Protein AF-A0A4P6F2K2-F1 (afdb_monomer)

Solvent-accessible surface area (backbone atoms only — not comparable to full-atom values): 8856 Å² total; per-residue (Å²): 136,84,87,86,77,82,82,77,80,77,77,65,71,68,62,61,58,57,57,59,62,66,66,63,71,79,76,56,101,73,42,71,86,70,53,73,67,53,51,50,55,50,10,24,51,23,28,57,75,27,66,92,45,52,69,69,34,23,16,30,52,34,26,25,55,54,39,32,34,72,37,87,97,46,41,79,38,69,66,54,48,62,69,38,85,89,66,45,70,30,70,81,70,61,47,56,76,50,82,54,54,73,65,23,46,50,18,37,53,45,21,39,67,62,46,53,83,37,78,74,19,66,45,70,44,40,80,92,77,65,80,58,69,70,68,74,70,36,53,71,63,44,74,44,79,72,33,38,26,18,81

Nearest PDB structures (foldseek):
  4f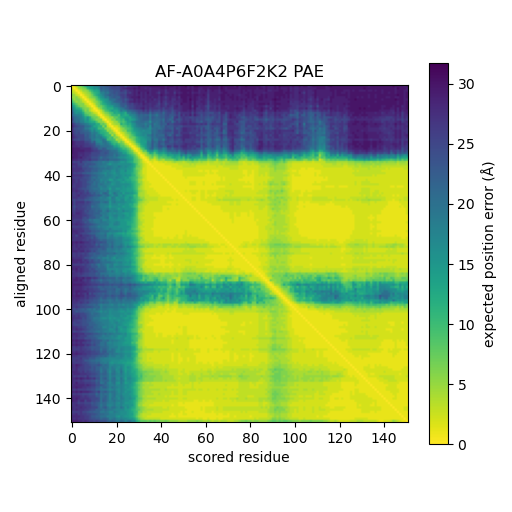55-assembly1_A  TM=9.245E-01  e=9.256E-16  Bacillus cereus ATCC 14579
  4fet-assembly2_A  TM=9.429E-01  e=9.681E-15  Bacillus anthracis

Mean predicted aligned error: 10.4 Å

Structure (mmCIF, N/CA/C/O backbone):
data_AF-A0A4P6F2K2-F1
#
_entry.id   AF-A0A4P6F2K2-F1
#
loop_
_atom_site.group_PDB
_atom_site.id
_atom_site.type_symbol
_atom_site.label_atom_id
_atom_site.label_alt_id
_atom_site.label_comp_id
_atom_site.label_asym_id
_atom_site.label_entity_id
_atom_site.label_seq_id
_atom_site.pdbx_PDB_ins_code
_atom_site.Cartn_x
_atom_site.Cartn_y
_atom_site.Cartn_z
_atom_site.occupancy
_atom_site.B_iso_or_equiv
_atom_site.auth_seq_id
_atom_site.auth_comp_id
_atom_site.auth_asym_id
_atom_site.auth_atom_id
_atom_site.pdbx_PDB_model_num
ATOM 1 N N . MET A 1 1 ? 33.755 22.872 50.084 1.00 41.62 1 MET A N 1
ATOM 2 C CA . MET A 1 1 ? 33.991 23.124 48.651 1.00 41.62 1 MET A CA 1
ATOM 3 C C . MET A 1 1 ? 33.205 22.103 47.844 1.00 41.62 1 MET A C 1
ATOM 5 O O . MET A 1 1 ? 33.414 20.913 48.010 1.00 41.62 1 MET A O 1
ATOM 9 N N . GLU A 1 2 ? 32.211 22.640 47.140 1.00 38.53 2 GLU A N 1
ATOM 10 C CA . GLU A 1 2 ? 31.449 22.196 45.962 1.00 38.53 2 GLU A CA 1
ATOM 11 C C . GLU A 1 2 ? 31.094 20.721 45.680 1.00 38.53 2 GLU A C 1
ATOM 13 O O . GLU A 1 2 ? 31.912 19.814 45.581 1.00 38.53 2 GLU A O 1
ATOM 18 N N . ARG A 1 3 ? 29.783 20.551 45.451 1.00 44.94 3 ARG A N 1
ATOM 19 C CA . ARG A 1 3 ? 29.069 19.371 44.953 1.00 44.94 3 ARG A CA 1
ATOM 20 C C . ARG A 1 3 ? 29.359 19.167 43.461 1.00 44.94 3 ARG A C 1
ATOM 22 O O . ARG A 1 3 ? 29.057 20.058 42.673 1.00 44.94 3 ARG A O 1
ATOM 29 N N . ILE A 1 4 ? 29.800 17.973 43.058 1.00 55.00 4 ILE A N 1
ATOM 30 C CA . ILE A 1 4 ? 29.977 17.616 41.640 1.00 55.00 4 ILE A CA 1
ATOM 31 C C . ILE A 1 4 ? 28.817 16.716 41.168 1.00 55.00 4 ILE A C 1
ATOM 33 O O . ILE A 1 4 ? 28.750 15.518 41.422 1.00 55.00 4 ILE A O 1
ATOM 37 N N . THR A 1 5 ? 27.845 17.399 40.566 1.00 44.78 5 THR A N 1
ATOM 38 C CA . THR A 1 5 ? 26.997 17.092 39.398 1.00 44.78 5 THR A CA 1
ATOM 39 C C . THR A 1 5 ? 26.625 15.633 39.065 1.00 44.78 5 THR A C 1
ATOM 41 O O . THR A 1 5 ? 27.376 14.890 38.441 1.00 44.78 5 THR A O 1
ATOM 44 N N . LYS A 1 6 ? 25.356 15.275 39.325 1.00 43.03 6 LYS A N 1
ATOM 45 C CA . LYS A 1 6 ? 24.657 14.147 38.680 1.00 43.03 6 LYS A CA 1
ATOM 46 C C . LYS A 1 6 ? 24.394 14.473 37.202 1.00 43.03 6 LYS A C 1
ATOM 48 O O . LYS A 1 6 ? 23.658 15.415 36.906 1.00 43.03 6 LYS A O 1
ATOM 53 N N . LEU A 1 7 ? 24.933 13.667 36.286 1.00 41.97 7 LEU A N 1
ATOM 54 C CA . LEU A 1 7 ? 24.569 13.679 34.866 1.00 41.97 7 LEU A CA 1
ATOM 55 C C . LEU A 1 7 ? 23.064 13.381 34.718 1.00 41.97 7 LEU A C 1
ATOM 57 O O . LEU A 1 7 ? 22.599 12.280 35.022 1.00 41.97 7 LEU A O 1
ATOM 61 N N . LYS A 1 8 ? 22.288 14.361 34.247 1.00 44.97 8 LYS A N 1
ATOM 62 C CA . LYS A 1 8 ? 20.909 14.148 33.793 1.00 44.97 8 LYS A CA 1
ATOM 63 C C . LYS A 1 8 ? 20.967 13.328 32.502 1.00 44.97 8 LYS A C 1
ATOM 65 O O . LYS A 1 8 ? 21.366 13.852 31.469 1.00 44.97 8 LYS A O 1
ATOM 70 N N . LYS A 1 9 ? 20.562 12.055 32.548 1.00 44.19 9 LYS A N 1
ATOM 71 C CA . LYS A 1 9 ? 20.256 11.284 31.333 1.00 44.19 9 LYS A CA 1
ATOM 72 C C . LYS A 1 9 ? 19.131 12.014 30.592 1.00 44.19 9 LYS A C 1
ATOM 74 O O . LYS A 1 9 ? 18.016 12.110 31.107 1.00 44.19 9 LYS A O 1
ATOM 79 N N . SER A 1 10 ? 19.432 12.580 29.429 1.00 44.69 10 SER A N 1
ATOM 80 C CA . SER A 1 10 ? 18.434 13.165 28.540 1.00 44.69 10 SER A CA 1
ATOM 81 C C . SER A 1 10 ? 17.530 12.051 28.007 1.00 44.69 10 SER A C 1
ATOM 83 O O . SER A 1 10 ? 17.993 10.996 27.577 1.00 44.69 10 SER A O 1
ATOM 85 N N . LYS A 1 11 ? 16.213 12.264 28.094 1.00 42.12 11 LYS A N 1
ATOM 86 C CA . LYS A 1 11 ? 15.211 11.359 27.519 1.00 42.12 11 LYS A CA 1
ATOM 87 C C . LYS A 1 11 ? 15.412 11.290 25.996 1.00 42.12 11 LYS A C 1
ATOM 89 O O . LYS A 1 11 ? 15.666 12.336 25.395 1.00 42.12 11 LYS A O 1
ATOM 94 N N . PRO A 1 12 ? 15.281 10.112 25.359 1.00 40.91 12 PRO A N 1
ATOM 95 C CA . PRO A 1 12 ? 15.419 10.003 23.915 1.00 40.91 12 PRO A CA 1
ATOM 96 C C . PRO A 1 12 ? 14.311 10.821 23.247 1.00 40.91 12 PRO A C 1
ATOM 98 O O . PRO A 1 12 ? 13.126 10.629 23.523 1.00 40.91 12 PRO A O 1
ATOM 101 N N . VAL A 1 13 ? 14.703 11.729 22.355 1.00 48.44 13 VAL A N 1
ATOM 102 C CA . VAL A 1 13 ? 13.815 12.606 21.567 1.00 48.44 13 VAL A CA 1
ATOM 103 C C . VAL A 1 13 ? 12.721 11.838 20.806 1.00 48.44 13 VAL A C 1
ATOM 105 O O . VAL A 1 13 ? 11.667 12.397 20.524 1.00 48.44 13 VAL A O 1
ATOM 108 N N . HIS A 1 14 ? 12.910 10.537 20.560 1.00 41.06 14 HIS A N 1
ATOM 109 C CA . HIS A 1 14 ? 11.923 9.656 19.925 1.00 41.06 14 HIS A CA 1
ATOM 110 C C . HIS A 1 14 ? 10.672 9.409 20.790 1.00 41.06 14 HIS A C 1
ATOM 112 O O . HIS A 1 14 ? 9.569 9.340 20.256 1.00 41.06 14 HIS A O 1
ATOM 118 N N . ALA A 1 15 ? 10.803 9.370 22.121 1.00 39.22 15 ALA A N 1
ATOM 119 C CA . ALA A 1 15 ? 9.672 9.133 23.027 1.00 39.22 15 ALA A CA 1
ATOM 120 C C . ALA A 1 15 ? 8.734 10.352 23.151 1.00 39.22 15 ALA A C 1
ATOM 122 O O . ALA A 1 15 ? 7.535 10.218 23.402 1.00 39.22 15 ALA A O 1
ATOM 123 N N . ALA A 1 16 ? 9.266 11.562 22.955 1.00 40.47 16 ALA A N 1
ATOM 124 C CA . ALA A 1 16 ? 8.484 12.796 23.034 1.00 40.47 16 ALA A CA 1
ATOM 125 C C . ALA A 1 16 ? 7.640 13.028 21.769 1.00 40.47 16 ALA A C 1
ATOM 127 O O . ALA A 1 16 ? 6.488 13.447 21.873 1.00 40.47 16 ALA A O 1
ATOM 128 N N . VAL A 1 17 ? 8.173 12.677 20.592 1.00 45.69 17 VAL A N 1
ATOM 129 C CA . VAL A 1 17 ? 7.422 12.700 19.324 1.00 45.69 17 VAL A CA 1
ATOM 130 C C . VAL A 1 17 ? 6.309 11.640 19.335 1.00 45.69 17 VAL A C 1
ATOM 132 O O . VAL A 1 17 ? 5.188 11.933 18.928 1.00 45.69 17 VAL A O 1
ATOM 135 N N . GLN A 1 18 ? 6.564 10.459 19.918 1.00 40.41 18 GLN A N 1
ATOM 136 C CA . GLN A 1 18 ? 5.572 9.385 20.104 1.00 40.41 18 GLN A CA 1
ATOM 137 C C . GLN A 1 18 ? 4.340 9.815 20.917 1.00 40.41 18 GLN A C 1
ATOM 139 O O . GLN A 1 18 ? 3.230 9.383 20.629 1.00 40.41 18 GLN A O 1
ATOM 144 N N . THR A 1 19 ? 4.494 10.699 21.906 1.00 35.56 19 THR A N 1
ATOM 145 C CA . THR A 1 19 ? 3.383 11.041 22.816 1.00 35.56 19 THR A CA 1
ATOM 146 C C . THR A 1 19 ? 2.421 12.082 22.220 1.00 35.56 19 THR A C 1
ATOM 148 O O . THR A 1 19 ? 1.240 12.113 22.572 1.00 35.56 19 THR A O 1
ATOM 151 N N . ALA A 1 20 ? 2.890 12.935 21.302 1.00 39.97 20 ALA A N 1
ATOM 152 C CA . ALA A 1 20 ? 2.072 13.999 20.711 1.00 39.97 20 ALA A CA 1
ATOM 153 C C . ALA A 1 20 ? 1.133 13.485 19.603 1.00 39.97 20 ALA A C 1
ATOM 155 O O . ALA A 1 20 ? -0.012 13.929 19.516 1.00 39.97 20 ALA A O 1
ATOM 156 N N . VAL A 1 21 ? 1.575 12.501 18.812 1.00 49.56 21 VAL A N 1
ATOM 157 C CA . VAL A 1 21 ? 0.793 11.938 17.693 1.00 49.56 21 VAL A CA 1
ATOM 158 C C . VAL A 1 21 ? -0.413 11.127 18.198 1.00 49.56 21 VAL A C 1
ATOM 160 O O . VAL A 1 21 ? -1.501 11.202 17.628 1.00 49.56 21 VAL A O 1
ATOM 163 N N . VAL A 1 22 ? -0.264 10.430 19.331 1.00 46.50 22 VAL A N 1
ATOM 164 C CA . VAL A 1 22 ? -1.303 9.558 19.917 1.00 46.50 22 VAL A CA 1
ATOM 165 C C . VAL A 1 22 ? -2.510 10.341 20.452 1.00 46.50 22 VAL A C 1
ATOM 167 O O . VAL A 1 22 ? -3.633 9.839 20.439 1.00 46.50 22 VAL A O 1
ATOM 170 N N . LYS A 1 23 ? -2.329 11.596 20.887 1.00 33.31 23 LYS A N 1
ATOM 171 C CA . LYS A 1 23 ? -3.445 12.407 21.408 1.00 33.31 23 LYS A CA 1
ATOM 172 C C . LYS A 1 23 ? -4.354 12.979 20.320 1.00 33.31 23 LYS A C 1
ATOM 174 O O . LYS A 1 23 ? -5.513 13.259 20.611 1.00 33.31 23 LYS A O 1
ATOM 179 N N . GLN A 1 24 ? -3.866 13.136 19.090 1.00 35.38 24 GLN A N 1
ATOM 180 C CA . GLN A 1 24 ? -4.600 13.839 18.033 1.00 35.38 24 GLN A CA 1
ATOM 181 C C . GLN A 1 24 ? -5.480 12.910 17.177 1.00 35.38 24 GLN A C 1
ATOM 183 O O . GLN A 1 24 ? -6.444 13.367 16.570 1.00 35.38 24 GLN A O 1
ATOM 188 N N . ALA A 1 25 ? -5.235 11.594 17.206 1.00 42.75 25 ALA A N 1
ATOM 189 C CA . ALA A 1 25 ? -6.036 10.589 16.495 1.00 42.75 25 ALA A CA 1
ATOM 190 C C . ALA A 1 25 ? -7.415 10.307 17.131 1.00 42.75 25 ALA A C 1
ATOM 192 O O . ALA A 1 25 ? -8.223 9.578 16.562 1.00 42.75 25 ALA A O 1
ATOM 193 N N . LYS A 1 26 ? -7.713 10.878 18.306 1.00 31.91 26 LYS A N 1
ATOM 194 C CA . LYS A 1 26 ? -8.965 10.626 19.040 1.00 31.91 26 LYS A CA 1
ATOM 195 C C . LYS A 1 26 ? -10.141 11.530 18.636 1.00 31.91 26 LYS A C 1
ATOM 197 O O . LYS A 1 26 ? -11.200 11.411 19.243 1.00 31.91 26 LYS A O 1
ATOM 202 N N . GLN A 1 27 ? -9.975 12.437 17.665 1.00 36.66 27 GLN A N 1
ATOM 203 C CA . GLN A 1 27 ? -10.968 13.488 17.376 1.00 36.66 27 GLN A CA 1
ATOM 204 C C . GLN A 1 27 ? -11.296 13.752 15.891 1.00 36.66 27 GLN A C 1
ATOM 206 O O . GLN A 1 27 ? -11.944 14.753 15.598 1.00 36.66 27 GLN A O 1
ATOM 211 N N . SER A 1 28 ? -10.949 12.873 14.944 1.00 35.38 28 SER A N 1
ATOM 212 C CA . SER A 1 28 ? -11.373 13.029 13.539 1.00 35.38 28 SER A CA 1
ATOM 213 C C . SER A 1 28 ? -12.212 11.846 13.042 1.00 35.38 28 SER A C 1
ATOM 215 O O . SER A 1 28 ? -11.721 10.742 12.834 1.00 35.38 28 SER A O 1
ATOM 217 N N . ASN A 1 29 ? -13.497 12.107 12.788 1.00 42.72 29 ASN A N 1
ATOM 218 C CA . ASN A 1 29 ? -14.497 11.181 12.228 1.00 42.72 29 ASN A CA 1
ATOM 219 C C . ASN A 1 29 ? -14.257 10.804 10.740 1.00 42.72 29 ASN A C 1
ATOM 221 O O . ASN A 1 29 ? -15.205 10.627 9.982 1.00 42.72 29 ASN A O 1
ATOM 225 N N . ALA A 1 30 ? -13.003 10.697 10.291 1.00 46.84 30 ALA A N 1
ATOM 226 C CA . ALA A 1 30 ? -12.672 10.360 8.899 1.00 46.84 30 ALA A CA 1
ATOM 227 C C . ALA A 1 30 ? -11.400 9.505 8.719 1.00 46.84 30 ALA A C 1
ATOM 229 O O . ALA A 1 30 ? -11.073 9.152 7.589 1.00 46.84 30 ALA A O 1
ATOM 230 N N . GLY A 1 31 ? -10.680 9.168 9.796 1.00 52.50 31 GLY A N 1
ATOM 231 C CA . GLY A 1 31 ? -9.472 8.336 9.734 1.00 52.50 31 GLY A CA 1
ATOM 232 C C . GLY A 1 31 ? -9.720 6.921 10.249 1.00 52.50 31 GLY A C 1
ATOM 233 O O . GLY A 1 31 ? -10.472 6.731 11.206 1.00 52.50 31 GLY A O 1
ATOM 234 N N . ILE A 1 32 ? -9.072 5.923 9.644 1.00 62.69 32 ILE A N 1
ATOM 235 C CA . ILE A 1 32 ? -9.043 4.565 10.205 1.00 62.69 32 ILE A CA 1
ATOM 236 C C . ILE A 1 32 ? -8.199 4.630 11.483 1.00 62.69 32 ILE A C 1
ATOM 238 O O . ILE A 1 32 ? -6.991 4.857 11.423 1.00 62.69 32 ILE A O 1
ATOM 242 N N . ALA A 1 33 ? -8.833 4.464 12.644 1.00 73.06 33 ALA A N 1
ATOM 243 C CA . ALA A 1 33 ? -8.114 4.339 13.906 1.00 73.06 33 ALA A CA 1
ATOM 244 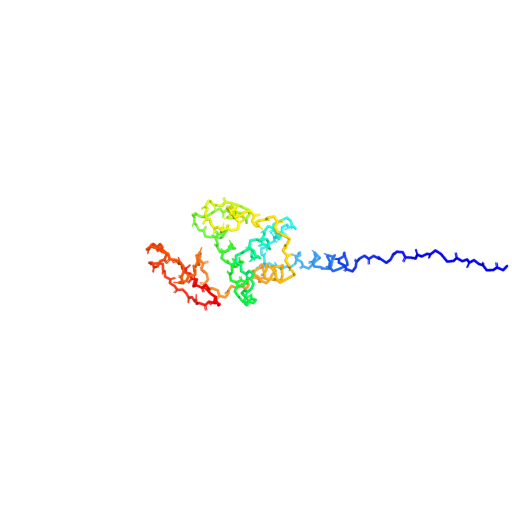C C . ALA A 1 33 ? -7.364 3.001 13.916 1.00 73.06 33 ALA A C 1
ATOM 246 O O . ALA A 1 33 ? -7.992 1.945 13.878 1.00 73.06 33 ALA A O 1
ATOM 247 N N . VAL A 1 34 ? -6.032 3.052 13.956 1.00 83.94 34 VAL A N 1
ATOM 248 C CA . VAL A 1 34 ? -5.166 1.866 14.001 1.00 83.94 34 VAL A CA 1
ATOM 249 C C . VAL A 1 34 ? -4.377 1.820 15.302 1.00 83.94 34 VAL A C 1
ATOM 251 O O . VAL A 1 34 ? -3.994 2.853 15.857 1.00 83.94 34 VAL A O 1
ATOM 254 N N . SER A 1 35 ? -4.122 0.612 15.789 1.00 91.31 35 SER A N 1
ATOM 255 C CA . SER A 1 35 ? -3.204 0.375 16.902 1.00 91.31 35 SER A CA 1
ATOM 256 C C . SER A 1 35 ? -1.744 0.635 16.502 1.00 91.31 35 SER A C 1
ATOM 258 O O . SER A 1 35 ? -1.386 0.605 15.324 1.00 91.31 35 SER A O 1
ATOM 260 N N . GLU A 1 36 ? -0.860 0.829 17.486 1.00 89.81 36 GLU A N 1
ATOM 261 C CA . GLU A 1 36 ? 0.589 0.934 17.233 1.00 89.81 36 GLU A CA 1
ATOM 262 C C . GLU A 1 36 ? 1.144 -0.313 16.529 1.00 89.81 36 GLU A C 1
ATOM 264 O O . GLU A 1 36 ? 2.022 -0.211 15.670 1.00 89.81 36 GLU A O 1
ATOM 269 N N . ARG A 1 37 ? 0.593 -1.490 16.859 1.00 90.75 37 ARG A N 1
ATOM 270 C CA . ARG A 1 37 ? 0.914 -2.749 16.183 1.00 90.75 37 ARG A CA 1
ATOM 271 C C . ARG A 1 37 ? 0.556 -2.666 14.703 1.00 90.75 37 ARG A C 1
ATOM 273 O O . ARG A 1 37 ? 1.421 -2.907 13.873 1.00 90.75 37 ARG A O 1
ATOM 280 N N . GLU A 1 38 ? -0.676 -2.295 14.367 1.00 91.44 38 GLU A N 1
ATOM 281 C CA . GLU A 1 38 ? -1.128 -2.185 12.972 1.00 91.44 38 GLU A CA 1
ATOM 282 C C . GLU A 1 38 ? -0.358 -1.129 12.180 1.00 91.44 38 GLU A C 1
ATOM 284 O O . GLU A 1 38 ? -0.024 -1.368 11.021 1.00 91.44 38 GLU A O 1
ATOM 289 N N . LEU A 1 39 ? -0.016 0.003 12.801 1.00 94.00 39 LEU A N 1
ATOM 290 C CA . LEU A 1 39 ? 0.829 1.014 12.168 1.00 94.00 39 LEU A CA 1
ATOM 291 C C . LEU A 1 39 ? 2.219 0.452 11.829 1.00 94.00 39 LEU A C 1
ATOM 293 O O . LEU A 1 39 ? 2.725 0.693 10.736 1.00 94.00 39 LEU A O 1
ATOM 297 N N . ASN A 1 40 ? 2.824 -0.318 12.739 1.00 92.50 40 ASN A N 1
ATOM 298 C CA . ASN A 1 40 ? 4.115 -0.969 12.502 1.00 92.50 40 ASN A CA 1
ATOM 299 C C . ASN A 1 40 ? 4.017 -2.027 11.390 1.00 92.50 40 ASN A C 1
ATOM 301 O O . ASN A 1 40 ? 4.848 -2.036 10.485 1.00 92.50 40 ASN A O 1
ATOM 305 N N . LEU A 1 41 ? 2.975 -2.867 11.410 1.00 91.81 41 LEU A N 1
ATOM 306 C CA . LEU A 1 41 ? 2.703 -3.846 10.349 1.00 91.81 41 LEU A CA 1
ATOM 307 C C . LEU A 1 41 ? 2.584 -3.170 8.978 1.00 91.81 41 LEU A C 1
ATOM 309 O O . LEU A 1 41 ? 3.231 -3.583 8.016 1.00 91.81 41 LEU A O 1
ATOM 313 N N . LEU A 1 42 ? 1.798 -2.094 8.907 1.00 94.38 42 LEU A N 1
ATOM 314 C CA . LEU A 1 42 ? 1.594 -1.329 7.684 1.00 94.38 42 LEU A CA 1
ATOM 315 C C . LEU A 1 42 ? 2.907 -0.698 7.195 1.00 94.38 42 LEU A C 1
ATOM 317 O O . LEU A 1 42 ? 3.248 -0.839 6.022 1.00 94.38 42 LEU A O 1
ATOM 321 N N . ALA A 1 43 ? 3.681 -0.076 8.090 1.00 95.19 43 ALA A N 1
ATOM 322 C CA . ALA A 1 43 ? 4.979 0.510 7.756 1.00 95.19 43 ALA A CA 1
ATOM 323 C C . ALA A 1 43 ? 5.987 -0.537 7.245 1.00 95.19 43 ALA A C 1
ATOM 325 O O . ALA A 1 43 ? 6.711 -0.264 6.290 1.00 95.19 43 ALA A O 1
ATOM 326 N N . ARG A 1 44 ? 6.017 -1.748 7.817 1.00 92.00 44 ARG A N 1
ATOM 327 C CA . ARG A 1 44 ? 6.876 -2.850 7.336 1.00 92.00 44 ARG A CA 1
ATOM 328 C C . ARG A 1 44 ? 6.579 -3.225 5.896 1.00 92.00 44 ARG A C 1
ATOM 330 O O . ARG A 1 44 ? 7.505 -3.333 5.096 1.00 92.00 44 ARG A O 1
ATOM 337 N N . ILE A 1 45 ? 5.302 -3.382 5.559 1.00 92.56 45 ILE A N 1
ATOM 338 C CA . ILE A 1 45 ? 4.905 -3.742 4.198 1.00 92.56 45 ILE A CA 1
ATOM 339 C C . ILE A 1 45 ? 5.160 -2.604 3.218 1.00 92.56 45 ILE A C 1
ATOM 341 O O . ILE A 1 45 ? 5.700 -2.851 2.145 1.00 92.56 45 ILE A O 1
ATOM 345 N N . ILE A 1 46 ? 4.874 -1.355 3.592 1.00 95.06 46 ILE A N 1
ATOM 346 C CA . ILE A 1 46 ? 5.215 -0.197 2.753 1.00 95.06 46 ILE A CA 1
ATOM 347 C C . ILE A 1 46 ? 6.716 -0.174 2.473 1.00 95.06 46 ILE A C 1
ATOM 349 O O . ILE A 1 46 ? 7.122 -0.068 1.316 1.00 95.06 46 ILE A O 1
ATOM 353 N N . TYR A 1 47 ? 7.537 -0.311 3.514 1.00 93.38 47 TYR A N 1
ATOM 354 C CA . TYR A 1 47 ? 8.984 -0.294 3.364 1.00 93.38 47 TYR A CA 1
ATOM 355 C C . TYR A 1 47 ? 9.456 -1.403 2.425 1.00 93.38 47 TYR A C 1
ATOM 357 O O . TYR A 1 47 ? 10.161 -1.135 1.458 1.00 93.38 47 TYR A O 1
ATOM 365 N N . ALA A 1 48 ? 9.030 -2.639 2.656 1.00 90.31 48 ALA A N 1
ATOM 366 C CA . ALA A 1 48 ? 9.502 -3.761 1.863 1.00 90.31 48 ALA A CA 1
ATOM 367 C C . ALA A 1 48 ? 9.038 -3.705 0.394 1.00 90.31 48 ALA A C 1
ATOM 369 O O . ALA A 1 48 ? 9.796 -4.058 -0.503 1.00 90.31 48 ALA A O 1
ATOM 370 N N . GLU A 1 49 ? 7.840 -3.187 0.128 1.00 91.69 49 GLU A N 1
ATOM 371 C CA . GLU A 1 49 ? 7.286 -3.133 -1.229 1.00 91.69 49 GLU A CA 1
ATOM 372 C C . GLU A 1 49 ? 7.695 -1.879 -2.005 1.00 91.69 49 GLU A C 1
ATOM 374 O O . GLU A 1 49 ? 7.628 -1.859 -3.232 1.00 91.69 49 GLU A O 1
ATOM 379 N N . SER A 1 50 ? 8.094 -0.806 -1.318 1.00 94.12 50 SER A N 1
ATOM 380 C CA . SER A 1 50 ? 8.296 0.502 -1.954 1.00 94.12 50 SER A CA 1
ATOM 381 C C . SER A 1 50 ? 9.515 1.281 -1.460 1.00 94.12 50 SER A C 1
ATOM 383 O O . SER A 1 50 ? 9.653 2.471 -1.751 1.00 94.12 50 SER A O 1
ATOM 385 N N . ARG A 1 51 ? 10.462 0.628 -0.775 1.00 90.69 51 ARG A N 1
ATOM 386 C CA . ARG A 1 51 ? 11.772 1.228 -0.488 1.00 90.69 51 ARG A CA 1
ATOM 387 C C . ARG A 1 51 ? 12.437 1.682 -1.790 1.00 90.69 51 ARG A C 1
ATOM 389 O O . ARG A 1 51 ? 12.590 0.911 -2.733 1.00 90.69 51 ARG A O 1
ATOM 396 N N . GLY A 1 52 ? 12.878 2.939 -1.805 1.00 91.06 52 GLY A N 1
ATOM 397 C CA . GLY A 1 52 ? 13.496 3.568 -2.976 1.00 91.06 52 GLY A CA 1
ATOM 398 C C . GLY A 1 52 ? 12.500 4.143 -3.988 1.00 91.06 52 GLY A C 1
ATOM 399 O O . GLY A 1 52 ? 12.924 4.830 -4.915 1.00 91.06 52 GLY A O 1
ATOM 400 N N . GLU A 1 53 ? 11.193 3.931 -3.805 1.00 96.94 53 GLU A N 1
ATOM 401 C CA . GLU A 1 53 ? 10.159 4.649 -4.553 1.00 96.94 53 GLU A CA 1
ATOM 402 C C . GLU A 1 53 ? 9.991 6.081 -4.009 1.00 96.94 53 GLU A C 1
ATOM 404 O O . GLU A 1 53 ? 10.268 6.344 -2.830 1.00 96.94 53 GLU A O 1
ATOM 409 N N . PRO A 1 54 ? 9.489 7.025 -4.832 1.00 98.12 54 PRO A N 1
ATOM 410 C CA . PRO A 1 54 ? 9.084 8.338 -4.336 1.00 98.12 54 PRO A CA 1
ATOM 411 C C . PRO A 1 54 ? 8.036 8.201 -3.222 1.00 98.12 54 PRO A C 1
ATOM 413 O O . PRO A 1 54 ? 7.235 7.267 -3.232 1.00 98.12 54 PRO A O 1
ATOM 416 N N . MET A 1 55 ? 7.965 9.181 -2.314 1.00 98.25 55 MET A N 1
ATOM 417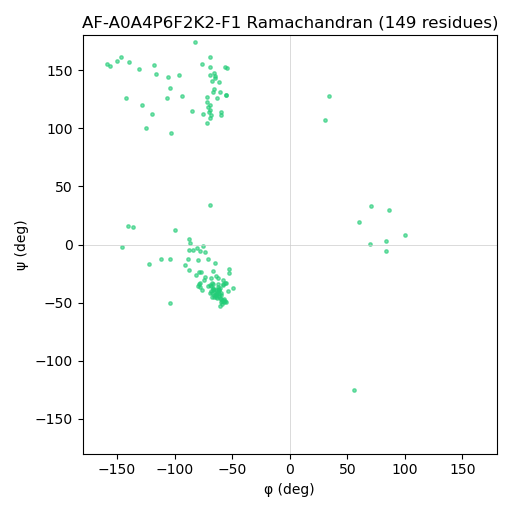 C CA . MET A 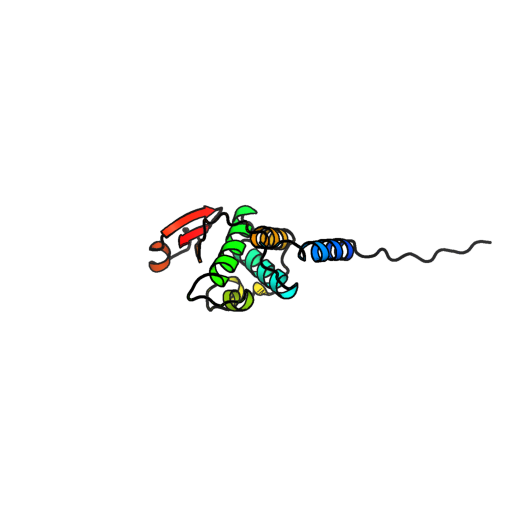1 55 ? 6.995 9.193 -1.202 1.00 98.25 55 MET A CA 1
ATOM 418 C C . MET A 1 55 ? 5.552 8.917 -1.665 1.00 98.25 55 MET A C 1
ATOM 420 O O . MET A 1 55 ? 4.811 8.183 -1.018 1.00 98.25 55 MET A O 1
ATOM 424 N N . LEU A 1 56 ? 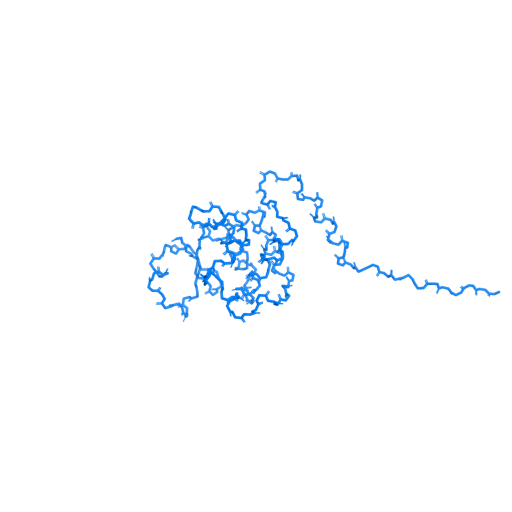5.156 9.436 -2.835 1.00 98.44 56 LEU A N 1
ATOM 425 C CA . LEU A 1 56 ? 3.830 9.177 -3.403 1.00 98.44 56 LEU A CA 1
ATOM 426 C C . LEU A 1 56 ? 3.589 7.689 -3.720 1.00 98.44 56 LEU A C 1
ATOM 428 O O . LEU A 1 56 ? 2.468 7.217 -3.573 1.00 98.44 56 LEU A O 1
ATOM 432 N N . GLY A 1 57 ? 4.626 6.952 -4.127 1.00 98.50 57 GLY A N 1
ATOM 433 C CA . GLY A 1 57 ? 4.571 5.506 -4.355 1.00 98.50 57 GLY A CA 1
ATOM 434 C C . GLY A 1 57 ? 4.454 4.713 -3.053 1.00 98.50 57 GLY A C 1
ATOM 435 O O . GLY A 1 57 ? 3.714 3.735 -3.003 1.00 98.50 57 GLY A O 1
ATOM 436 N N . GLN A 1 58 ? 5.095 5.179 -1.979 1.00 98.56 58 GLN A N 1
ATOM 437 C CA . GLN A 1 58 ? 4.957 4.573 -0.650 1.00 98.56 58 GLN A CA 1
ATOM 438 C C . GLN A 1 58 ? 3.541 4.766 -0.088 1.00 98.56 58 GLN A C 1
ATOM 440 O O . GLN A 1 58 ? 2.904 3.812 0.360 1.00 98.56 58 GLN A O 1
ATOM 445 N N . ILE A 1 59 ? 2.996 5.984 -0.211 1.00 98.75 59 ILE A N 1
ATOM 446 C CA . ILE A 1 59 ? 1.597 6.286 0.139 1.00 98.75 59 ILE A CA 1
ATOM 447 C C . ILE A 1 59 ? 0.636 5.444 -0.715 1.00 98.75 59 ILE A C 1
ATOM 449 O O . ILE A 1 59 ? -0.378 4.965 -0.216 1.00 98.75 59 ILE A O 1
ATOM 453 N N . ALA A 1 60 ? 0.953 5.223 -1.992 1.00 98.62 60 ALA A N 1
ATOM 454 C CA . ALA A 1 60 ? 0.136 4.419 -2.893 1.00 98.62 60 ALA A CA 1
ATOM 455 C C . ALA A 1 60 ? 0.035 2.944 -2.459 1.00 98.62 60 ALA A C 1
ATOM 457 O O . ALA A 1 60 ? -1.059 2.379 -2.478 1.00 98.62 60 ALA A O 1
ATOM 458 N N . VAL A 1 61 ? 1.137 2.323 -2.020 1.00 97.69 61 VAL A N 1
ATOM 459 C CA . VAL A 1 61 ? 1.109 0.955 -1.463 1.00 97.69 61 VAL A CA 1
ATOM 460 C C . VAL A 1 61 ? 0.283 0.908 -0.177 1.00 97.69 61 VAL A C 1
ATOM 462 O O . VAL A 1 61 ? -0.563 0.025 -0.025 1.00 97.69 61 VAL A O 1
ATOM 465 N N . ALA A 1 62 ? 0.462 1.890 0.713 1.00 98.00 62 ALA A N 1
ATOM 466 C CA . ALA A 1 62 ? -0.335 2.013 1.932 1.00 98.00 62 ALA A CA 1
ATOM 467 C C . ALA A 1 62 ? -1.840 2.093 1.619 1.00 98.00 62 ALA A C 1
ATOM 469 O O . ALA A 1 62 ? -2.644 1.362 2.198 1.00 98.00 62 ALA A O 1
ATOM 470 N N . ALA A 1 63 ? -2.216 2.927 0.646 1.00 98.50 63 ALA A N 1
ATOM 471 C CA . ALA A 1 63 ? -3.596 3.080 0.208 1.00 98.50 63 ALA A CA 1
ATOM 472 C C . ALA A 1 63 ? -4.178 1.773 -0.352 1.00 98.50 63 ALA A C 1
ATOM 474 O O . ALA A 1 63 ? -5.310 1.436 -0.021 1.00 98.50 63 ALA A O 1
ATOM 475 N N . VAL A 1 64 ? -3.412 0.978 -1.112 1.00 98.19 64 VAL A N 1
ATOM 476 C CA . VAL A 1 64 ? -3.869 -0.342 -1.593 1.00 98.19 64 VAL A CA 1
ATOM 477 C C . VAL A 1 64 ? -4.215 -1.281 -0.433 1.00 98.19 64 VAL A C 1
ATOM 479 O O . VAL A 1 64 ? -5.245 -1.955 -0.495 1.00 98.19 64 VAL A O 1
ATOM 482 N N . VAL A 1 65 ? -3.410 -1.316 0.638 1.00 97.50 65 VAL A N 1
ATOM 483 C CA . VAL A 1 65 ? -3.718 -2.123 1.837 1.00 97.50 65 VAL A CA 1
ATOM 484 C C . VAL A 1 65 ? -5.055 -1.686 2.438 1.00 97.50 65 VAL A C 1
ATOM 486 O O . VAL A 1 65 ? -5.935 -2.519 2.663 1.00 97.50 65 VAL A O 1
ATOM 489 N N . LEU A 1 66 ? -5.246 -0.381 2.640 1.00 97.81 66 LEU A N 1
ATOM 490 C CA . LEU A 1 66 ? -6.476 0.163 3.227 1.00 97.81 66 LEU A CA 1
ATOM 491 C C . LEU A 1 66 ? -7.697 -0.033 2.310 1.00 97.81 66 LEU A C 1
ATOM 493 O O . LEU A 1 66 ? -8.781 -0.373 2.787 1.00 97.81 66 LEU A O 1
ATOM 497 N N . ASN A 1 67 ? -7.517 0.091 0.994 1.00 97.81 67 ASN A N 1
ATOM 498 C CA . ASN A 1 67 ? -8.551 -0.180 -0.003 1.00 97.81 67 ASN A CA 1
ATOM 499 C C . ASN A 1 67 ? -8.989 -1.648 0.041 1.00 97.81 67 ASN A C 1
ATOM 501 O O . ASN A 1 67 ? -10.186 -1.930 -0.027 1.00 97.81 67 ASN A O 1
ATOM 505 N N . ARG A 1 68 ? -8.052 -2.590 0.219 1.00 97.62 68 ARG A N 1
ATOM 506 C CA . ARG A 1 68 ? -8.373 -4.014 0.408 1.00 97.62 68 ARG A CA 1
ATOM 507 C C . ARG A 1 68 ? -9.162 -4.249 1.691 1.00 97.62 68 ARG A C 1
ATOM 509 O O . ARG A 1 68 ? -10.185 -4.918 1.626 1.00 97.62 68 ARG A O 1
ATOM 516 N N . VAL A 1 69 ? -8.776 -3.643 2.817 1.00 96.44 69 VAL A N 1
ATOM 517 C CA . VAL A 1 69 ? -9.549 -3.750 4.074 1.00 96.44 69 VAL A CA 1
ATOM 518 C C . VAL A 1 69 ? -11.021 -3.356 3.853 1.00 96.44 69 VAL A C 1
ATOM 520 O O . VAL A 1 69 ? -11.948 -4.025 4.325 1.00 96.44 69 VAL A O 1
ATOM 523 N N . GLN A 1 70 ? -11.261 -2.312 3.058 1.00 95.69 70 GLN A N 1
ATOM 524 C CA . GLN A 1 70 ? -12.609 -1.827 2.750 1.00 95.69 70 GLN A CA 1
ATOM 525 C C . GLN A 1 70 ? -13.333 -2.671 1.680 1.00 95.69 70 GLN A C 1
ATOM 527 O O . GLN A 1 70 ? -14.545 -2.885 1.771 1.00 95.69 70 GLN A O 1
ATOM 532 N N . ALA A 1 71 ? -12.619 -3.218 0.697 1.00 95.12 71 ALA A N 1
ATOM 533 C CA . ALA A 1 71 ? -13.197 -3.921 -0.447 1.00 95.12 71 ALA A CA 1
ATOM 534 C C . ALA A 1 71 ? -13.855 -5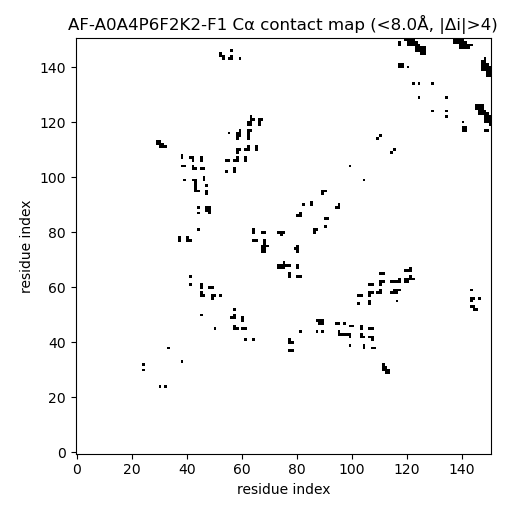.264 -0.088 1.00 95.12 71 ALA A C 1
ATOM 536 O O . ALA A 1 71 ? -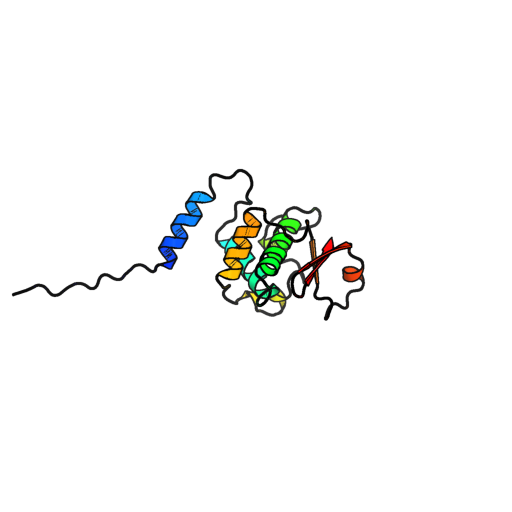13.416 -6.009 0.790 1.00 95.12 71 ALA A O 1
ATOM 537 N N . LYS A 1 72 ? -14.932 -5.619 -0.797 1.00 94.81 72 LYS A N 1
ATOM 538 C CA . LYS A 1 72 ? -15.542 -6.956 -0.692 1.00 94.81 72 LYS A CA 1
ATOM 539 C C . LYS A 1 72 ? -14.564 -8.019 -1.212 1.00 94.81 72 LYS A C 1
ATOM 541 O O . LYS A 1 72 ? -13.860 -7.775 -2.184 1.00 94.81 72 LYS A O 1
ATOM 546 N N . GLY A 1 73 ? -14.549 -9.194 -0.583 1.00 92.31 73 GLY A N 1
ATOM 547 C CA . GLY A 1 73 ? -13.676 -10.310 -0.978 1.00 92.31 73 GLY A CA 1
ATOM 548 C C . GLY A 1 73 ? -12.252 -10.257 -0.411 1.00 92.31 73 GLY A C 1
ATOM 549 O O . GLY A 1 73 ? -11.455 -11.139 -0.711 1.00 92.31 73 GLY A O 1
ATOM 550 N N . PHE A 1 74 ? -11.947 -9.265 0.427 1.00 94.69 74 PHE A N 1
ATOM 551 C CA . PHE A 1 74 ? -10.676 -9.137 1.136 1.00 94.69 74 PHE A CA 1
ATOM 552 C C . PHE A 1 74 ? -10.882 -9.189 2.661 1.00 94.69 74 PHE A C 1
ATOM 554 O O . PHE A 1 74 ? -11.975 -8.848 3.141 1.00 94.69 74 PHE A O 1
ATOM 561 N N . PRO A 1 75 ? -9.851 -9.597 3.426 1.00 95.56 75 PRO A N 1
ATOM 562 C CA . PRO A 1 75 ? -9.849 -9.541 4.883 1.00 95.56 75 PRO A CA 1
ATOM 563 C C . PRO A 1 75 ? -10.153 -8.141 5.416 1.00 95.56 75 PRO A C 1
ATOM 565 O O . PRO A 1 75 ? -9.877 -7.137 4.766 1.00 95.56 75 PRO A O 1
ATOM 568 N N . LYS A 1 76 ? -10.731 -8.081 6.618 1.00 94.12 76 LYS A N 1
ATOM 569 C CA . LYS A 1 76 ? -11.233 -6.839 7.235 1.00 94.12 76 LYS A CA 1
ATOM 570 C C . LYS A 1 76 ? -10.294 -6.228 8.265 1.00 94.12 76 LYS A C 1
ATOM 572 O O . LYS A 1 76 ? -10.683 -5.316 8.984 1.00 94.12 76 LYS A O 1
ATOM 577 N N . THR A 1 77 ? -9.061 -6.713 8.306 1.00 94.31 77 THR A N 1
ATOM 578 C CA . THR A 1 77 ? -7.993 -6.207 9.163 1.00 94.31 77 THR A CA 1
ATOM 579 C C . THR A 1 77 ? -6.743 -5.978 8.325 1.00 94.31 77 THR A C 1
ATOM 581 O O . THR A 1 77 ? -6.532 -6.660 7.319 1.00 94.31 77 THR A O 1
ATOM 584 N N . ILE A 1 78 ? -5.912 -5.015 8.735 1.00 92.94 78 ILE A N 1
ATOM 585 C CA . ILE A 1 78 ? -4.624 -4.738 8.081 1.00 92.94 78 ILE A CA 1
ATOM 586 C C . ILE A 1 78 ? -3.756 -5.997 8.096 1.00 92.94 78 ILE A C 1
ATOM 588 O O . ILE A 1 78 ? -3.260 -6.407 7.054 1.00 92.94 78 ILE A O 1
ATOM 592 N N . GLU A 1 79 ? -3.647 -6.645 9.257 1.00 91.75 79 GLU A N 1
ATOM 593 C CA . GLU A 1 79 ? -2.919 -7.906 9.418 1.00 91.75 79 GLU A CA 1
ATOM 594 C C . GLU A 1 79 ? -3.433 -8.984 8.458 1.00 91.75 79 GLU A C 1
ATOM 596 O O . GLU A 1 79 ? -2.655 -9.534 7.687 1.00 91.75 79 GLU A O 1
ATOM 601 N N . GLY A 1 80 ? -4.751 -9.193 8.389 1.00 93.06 80 GLY A N 1
ATOM 602 C CA . GLY A 1 80 ? -5.328 -10.197 7.501 1.00 93.06 80 GLY A CA 1
ATOM 603 C C . GLY A 1 80 ? -5.052 -9.923 6.022 1.00 93.06 80 GLY A C 1
ATOM 604 O O . GLY A 1 80 ? -4.838 -10.864 5.266 1.00 93.06 80 GLY A O 1
ATOM 605 N N . VAL A 1 81 ? -5.038 -8.654 5.591 1.00 94.06 81 VAL A N 1
ATOM 606 C CA . VAL A 1 81 ? -4.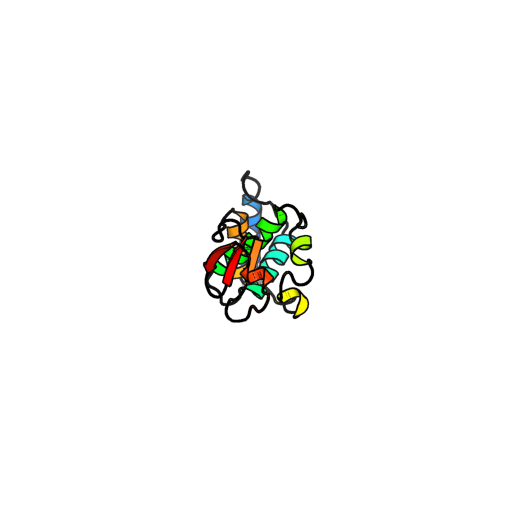661 -8.280 4.215 1.00 94.06 81 VAL A CA 1
ATOM 607 C C . VAL A 1 81 ? -3.180 -8.554 3.954 1.00 94.06 81 VAL A C 1
ATOM 609 O O . VAL A 1 81 ? -2.837 -9.036 2.874 1.00 94.06 81 VAL A O 1
ATOM 612 N N . ILE A 1 82 ? -2.316 -8.245 4.921 1.00 90.50 82 ILE A N 1
ATOM 613 C CA . ILE A 1 82 ? -0.865 -8.445 4.835 1.00 90.50 82 ILE A CA 1
ATOM 614 C C . ILE A 1 82 ? -0.504 -9.934 4.763 1.00 90.50 82 ILE A C 1
ATOM 616 O O . ILE A 1 82 ? 0.368 -10.311 3.987 1.00 90.50 82 ILE A O 1
ATOM 620 N N . GLU A 1 83 ? -1.206 -10.779 5.512 1.00 88.62 83 GLU A N 1
ATOM 621 C CA . GLU A 1 83 ? -0.956 -12.224 5.594 1.00 88.62 83 GLU A CA 1
ATOM 622 C C . GLU A 1 83 ? -1.541 -13.029 4.422 1.00 88.62 83 GLU A C 1
ATOM 624 O O . GLU A 1 83 ? -1.351 -14.245 4.345 1.00 88.62 83 GLU A O 1
ATOM 629 N N . GLN A 1 84 ? -2.256 -12.392 3.487 1.00 89.38 84 GLN A N 1
ATOM 630 C CA . GLN A 1 84 ? -2.772 -13.104 2.320 1.00 89.38 84 GLN A CA 1
ATOM 631 C C . GLN A 1 84 ? -1.615 -13.702 1.494 1.00 89.38 84 GLN A C 1
ATOM 633 O O . GLN A 1 84 ? -0.683 -12.978 1.132 1.00 89.38 84 GLN A O 1
ATOM 638 N N . PRO A 1 85 ? -1.682 -14.995 1.112 1.00 81.69 85 PRO A N 1
ATOM 639 C CA . PRO A 1 85 ? -0.607 -15.637 0.362 1.00 81.69 85 PRO A CA 1
ATOM 640 C C . PRO A 1 85 ? -0.261 -14.881 -0.923 1.00 81.69 85 PRO A C 1
ATOM 642 O O . PRO A 1 85 ? -1.146 -14.619 -1.748 1.00 81.69 85 PRO A O 1
ATOM 645 N N . ARG A 1 86 ? 1.032 -14.583 -1.118 1.00 78.31 86 ARG A N 1
ATOM 646 C CA . ARG A 1 86 ? 1.577 -13.870 -2.290 1.00 78.31 86 ARG A CA 1
ATOM 647 C C . ARG A 1 86 ? 1.017 -12.452 -2.485 1.00 78.31 86 ARG A C 1
ATOM 649 O O . ARG A 1 86 ? 1.062 -11.927 -3.598 1.00 78.31 86 ARG A O 1
ATOM 656 N N . ALA A 1 87 ? 0.439 -11.843 -1.446 1.00 76.56 87 ALA A N 1
ATOM 657 C CA . ALA A 1 87 ? -0.066 -10.473 -1.518 1.00 76.56 87 ALA A CA 1
ATOM 658 C C . ALA A 1 87 ? 1.055 -9.431 -1.508 1.00 76.56 87 ALA A C 1
ATOM 660 O O . ALA A 1 87 ? 0.882 -8.379 -2.125 1.00 76.56 87 ALA A O 1
ATOM 661 N N . PHE A 1 88 ? 2.165 -9.748 -0.835 1.00 75.56 88 PHE A N 1
ATOM 662 C CA . PHE A 1 88 ? 3.343 -8.904 -0.680 1.00 75.56 88 PHE A CA 1
ATOM 663 C C . PHE A 1 88 ? 4.594 -9.782 -0.751 1.00 75.56 88 PHE A C 1
ATOM 665 O O . PHE A 1 88 ? 4.715 -10.753 -0.004 1.00 75.56 88 PHE A O 1
ATOM 672 N N . THR A 1 89 ? 5.520 -9.436 -1.644 1.00 67.12 89 THR A N 1
ATOM 673 C CA . THR A 1 89 ? 6.799 -10.147 -1.831 1.00 67.12 89 THR A CA 1
ATOM 674 C C . THR A 1 89 ? 7.629 -10.191 -0.545 1.00 67.12 89 THR A C 1
ATOM 676 O O . THR A 1 89 ? 8.299 -11.176 -0.249 1.00 67.12 89 THR A O 1
ATOM 679 N N . ALA A 1 90 ? 7.477 -9.161 0.290 1.00 60.25 90 ALA A N 1
ATOM 680 C CA . ALA A 1 90 ? 8.132 -9.000 1.583 1.00 60.25 90 ALA A CA 1
ATOM 681 C C . ALA A 1 90 ? 7.934 -10.143 2.593 1.00 60.25 90 ALA A C 1
ATOM 683 O O . ALA A 1 90 ? 8.808 -10.373 3.437 1.00 60.25 90 ALA A O 1
ATOM 684 N N . VAL A 1 91 ? 6.764 -10.792 2.558 1.00 58.41 91 VAL A N 1
ATOM 685 C CA . VAL A 1 91 ? 6.402 -11.859 3.505 1.00 58.41 91 VAL A CA 1
ATOM 686 C C . VAL A 1 91 ? 7.135 -13.147 3.141 1.00 58.41 91 VAL A C 1
ATOM 688 O O . VAL A 1 91 ? 7.656 -13.822 4.027 1.00 58.41 91 VAL A O 1
ATOM 691 N N . ASP A 1 92 ? 7.245 -13.427 1.843 1.00 59.41 92 ASP A N 1
ATOM 692 C CA . ASP A 1 92 ? 7.888 -14.631 1.319 1.00 59.41 92 ASP A CA 1
ATOM 693 C C . ASP A 1 92 ? 9.430 -14.511 1.347 1.00 59.41 92 ASP A C 1
ATOM 695 O O . ASP A 1 92 ? 10.124 -15.488 1.629 1.00 59.41 92 ASP A O 1
ATOM 699 N N . ASP A 1 93 ? 9.974 -13.301 1.159 1.00 58.12 93 ASP A N 1
ATOM 700 C CA . ASP A 1 93 ? 11.423 -13.045 1.065 1.00 58.12 93 ASP A CA 1
ATOM 701 C C . ASP A 1 93 ? 12.118 -12.792 2.425 1.00 58.12 93 ASP A C 1
ATOM 703 O O . ASP A 1 93 ? 13.295 -12.428 2.483 1.00 58.12 93 ASP A O 1
ATOM 707 N N . GLY A 1 94 ? 11.400 -12.924 3.549 1.00 57.97 94 GLY A N 1
ATOM 708 C CA . GLY A 1 94 ? 11.941 -12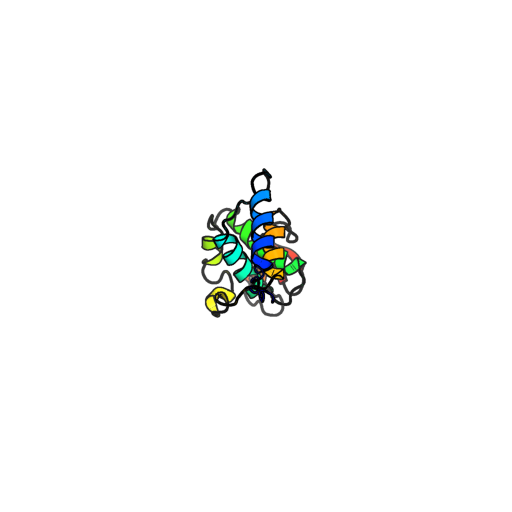.719 4.905 1.00 57.97 94 GLY A CA 1
ATOM 709 C C . GLY A 1 94 ? 12.278 -11.261 5.263 1.00 57.97 94 GLY A C 1
ATOM 710 O O . GLY A 1 94 ? 12.698 -10.974 6.390 1.00 57.97 94 GLY A O 1
ATOM 711 N N . GLN A 1 95 ? 12.050 -10.318 4.342 1.00 61.97 95 GLN A N 1
ATOM 712 C CA . GLN A 1 95 ? 12.271 -8.883 4.552 1.00 61.97 95 GLN A CA 1
ATOM 713 C C . GLN A 1 95 ? 11.258 -8.242 5.498 1.00 61.97 95 GLN A C 1
ATOM 715 O O . GLN A 1 95 ? 11.492 -7.144 5.999 1.00 61.97 95 GLN A O 1
ATOM 720 N N . TYR A 1 96 ? 10.172 -8.942 5.818 1.00 62.19 96 TYR A N 1
ATOM 721 C CA . TYR A 1 96 ? 9.211 -8.538 6.840 1.00 62.19 96 TYR A CA 1
ATOM 722 C C . TYR A 1 96 ? 9.842 -8.213 8.213 1.00 62.19 96 TYR A C 1
ATOM 724 O O . TYR A 1 96 ? 9.286 -7.441 9.003 1.00 62.19 96 TYR A O 1
ATOM 732 N N . ASN A 1 97 ? 11.019 -8.777 8.505 1.00 66.75 97 ASN A N 1
ATOM 733 C CA . ASN A 1 97 ? 11.764 -8.511 9.737 1.00 66.75 97 ASN A CA 1
ATOM 734 C C . ASN A 1 97 ? 12.644 -7.251 9.683 1.00 66.75 97 ASN A C 1
ATOM 736 O O . ASN A 1 97 ? 13.234 -6.889 10.703 1.00 66.75 97 ASN A O 1
ATOM 740 N N . LEU A 1 98 ? 12.747 -6.572 8.535 1.00 74.62 98 LEU A N 1
ATOM 741 C CA . LEU A 1 98 ? 13.481 -5.314 8.436 1.00 74.62 98 LEU A CA 1
ATOM 742 C C . LEU A 1 98 ? 12.765 -4.211 9.219 1.00 74.62 98 LEU A C 1
ATOM 744 O O . LEU A 1 98 ? 11.537 -4.102 9.221 1.00 74.62 98 LEU A O 1
ATOM 748 N N . GLN A 1 99 ? 13.554 -3.370 9.885 1.00 83.75 99 GLN A N 1
ATOM 749 C CA . GLN A 1 99 ? 13.032 -2.205 10.583 1.00 83.75 99 GLN A CA 1
ATOM 750 C C . GLN A 1 99 ? 12.592 -1.150 9.551 1.00 83.75 99 GLN A C 1
ATOM 752 O O . GLN A 1 99 ? 13.429 -0.730 8.749 1.00 83.75 99 GLN A O 1
ATOM 757 N N . PRO A 1 100 ? 11.320 -0.702 9.560 1.00 89.06 100 PRO A N 1
ATOM 758 C CA . PRO A 1 100 ? 10.865 0.352 8.657 1.00 89.06 100 PRO A CA 1
ATOM 759 C C . PRO A 1 100 ? 11.580 1.669 8.960 1.00 89.06 100 PRO A C 1
ATOM 761 O O . PRO A 1 100 ? 11.840 1.982 10.127 1.00 89.06 100 PRO A O 1
ATOM 764 N N . ASP A 1 101 ? 11.859 2.456 7.925 1.00 92.06 101 ASP A N 1
ATOM 765 C CA . ASP A 1 101 ? 12.376 3.813 8.083 1.00 92.06 101 ASP A CA 1
ATOM 766 C C . ASP A 1 101 ? 11.255 4.832 8.356 1.00 92.06 101 ASP A C 1
ATOM 768 O O . ASP A 1 101 ? 10.062 4.517 8.337 1.00 92.06 101 ASP A O 1
ATOM 772 N N . SER A 1 102 ? 11.633 6.083 8.634 1.00 95.56 102 SER A N 1
ATOM 773 C CA . SER A 1 102 ? 10.667 7.148 8.917 1.00 95.56 102 SER A CA 1
ATOM 774 C C . SER A 1 102 ? 9.737 7.447 7.739 1.00 95.56 102 SER A C 1
ATOM 776 O O . SER A 1 102 ? 8.599 7.850 7.972 1.00 95.56 102 SER A O 1
ATOM 778 N N . ALA A 1 103 ? 10.192 7.235 6.498 1.00 96.81 103 ALA A N 1
ATOM 779 C CA . ALA A 1 103 ? 9.393 7.495 5.305 1.00 96.81 103 ALA A CA 1
ATOM 780 C C . ALA A 1 103 ? 8.221 6.512 5.195 1.00 96.81 103 ALA A C 1
ATOM 782 O O . ALA A 1 103 ? 7.097 6.930 4.918 1.00 96.81 103 ALA A O 1
ATOM 783 N N . ALA A 1 104 ? 8.443 5.236 5.519 1.00 96.81 104 ALA A N 1
ATOM 784 C CA . ALA A 1 104 ? 7.375 4.241 5.539 1.00 96.81 104 ALA A CA 1
ATOM 785 C C . ALA A 1 104 ? 6.299 4.548 6.599 1.00 96.81 104 ALA A C 1
ATOM 787 O O . ALA A 1 104 ? 5.103 4.398 6.334 1.00 96.81 104 ALA A O 1
ATOM 788 N N . TYR A 1 105 ? 6.699 5.026 7.785 1.00 97.31 105 TYR A N 1
ATOM 789 C CA . TYR A 1 105 ? 5.747 5.477 8.810 1.00 97.31 105 TYR A CA 1
ATOM 790 C C . TYR A 1 105 ? 4.970 6.721 8.372 1.00 97.31 105 TYR A C 1
ATOM 792 O O . TYR A 1 105 ? 3.757 6.788 8.573 1.00 97.31 105 TYR A O 1
ATOM 800 N N . GLU A 1 106 ? 5.644 7.699 7.768 1.00 97.94 106 GLU A N 1
ATOM 801 C CA . GLU A 1 106 ? 4.996 8.901 7.242 1.00 97.94 106 GLU A CA 1
ATOM 802 C C . GLU A 1 106 ? 3.969 8.544 6.159 1.00 97.94 106 GLU A C 1
ATOM 804 O O . GLU A 1 106 ? 2.822 8.988 6.224 1.00 97.94 106 GLU A O 1
ATOM 809 N N . ALA A 1 107 ? 4.333 7.663 5.225 1.00 98.38 107 ALA A N 1
ATOM 810 C CA . ALA A 1 107 ? 3.437 7.178 4.184 1.00 98.38 107 ALA A CA 1
ATOM 811 C C . ALA A 1 107 ? 2.198 6.464 4.752 1.00 98.38 107 ALA A C 1
ATOM 813 O O . ALA A 1 107 ? 1.080 6.719 4.295 1.00 98.38 107 ALA A O 1
ATOM 814 N N . ALA A 1 108 ? 2.381 5.614 5.770 1.00 97.88 108 ALA A N 1
ATOM 815 C CA . ALA A 1 108 ? 1.279 4.952 6.465 1.00 97.88 108 ALA A CA 1
ATOM 816 C C . ALA A 1 108 ? 0.315 5.973 7.085 1.00 97.88 108 ALA A C 1
ATOM 818 O O . ALA A 1 108 ? -0.896 5.891 6.882 1.00 97.88 108 ALA A O 1
ATOM 819 N N . ILE A 1 109 ? 0.852 6.964 7.802 1.00 97.38 109 ILE A N 1
ATOM 820 C CA . ILE A 1 109 ? 0.066 8.017 8.456 1.00 97.38 109 ILE A CA 1
ATOM 821 C C . ILE A 1 109 ? -0.716 8.838 7.425 1.00 97.38 109 ILE A C 1
ATOM 823 O O . ILE A 1 109 ? -1.896 9.116 7.633 1.00 97.38 109 ILE A O 1
ATOM 827 N N . GLU A 1 110 ? -0.091 9.214 6.311 1.00 98.19 110 GLU A N 1
ATOM 828 C CA . GLU A 1 110 ? -0.755 9.979 5.253 1.00 98.19 110 GLU A CA 1
ATOM 829 C C . GLU A 1 110 ? -1.908 9.196 4.610 1.00 98.19 110 GLU A C 1
ATOM 831 O O . GLU A 1 110 ? -2.993 9.749 4.413 1.00 98.19 110 GLU A O 1
ATOM 836 N N . ALA A 1 111 ? -1.727 7.900 4.349 1.00 97.94 111 ALA A N 1
ATOM 837 C CA . ALA A 1 111 ? -2.803 7.056 3.835 1.00 97.94 111 ALA A CA 1
ATOM 838 C C . ALA A 1 111 ? -3.940 6.867 4.856 1.00 97.94 111 ALA A C 1
ATOM 840 O O . ALA A 1 111 ? -5.112 6.946 4.491 1.00 97.94 111 ALA A O 1
ATOM 841 N N . LEU A 1 112 ? -3.621 6.705 6.147 1.00 96.25 112 LEU A N 1
ATOM 842 C CA . LEU A 1 112 ? -4.612 6.599 7.231 1.00 96.25 112 LEU A CA 1
ATOM 843 C C . LEU A 1 112 ? -5.440 7.879 7.424 1.00 96.25 112 LEU A C 1
ATOM 845 O O . LEU A 1 112 ? -6.590 7.802 7.857 1.00 96.25 112 LEU A O 1
ATOM 849 N N . LYS A 1 113 ? -4.886 9.045 7.058 1.00 96.06 113 LYS A N 1
ATOM 850 C CA . LYS A 1 113 ? -5.616 10.324 6.961 1.00 96.06 113 LYS A CA 1
ATOM 851 C C . LYS A 1 113 ? -6.513 10.422 5.715 1.00 96.06 113 LYS A C 1
ATOM 853 O O . LYS A 1 113 ? -7.179 11.438 5.537 1.00 96.06 113 LYS A O 1
ATOM 858 N N . GLY A 1 114 ? -6.531 9.399 4.860 1.00 94.62 114 GLY A N 1
ATOM 859 C CA . GLY A 1 114 ? -7.388 9.310 3.676 1.00 94.62 114 GLY A CA 1
ATOM 860 C C . GLY A 1 114 ? -6.705 9.660 2.353 1.00 94.62 114 GLY A C 1
ATOM 861 O O . GLY A 1 114 ? -7.383 9.761 1.331 1.00 94.62 114 GLY A O 1
ATOM 862 N N . LYS A 1 115 ? -5.381 9.855 2.327 1.00 98.25 115 LYS A N 1
ATOM 863 C CA . LYS A 1 115 ? -4.671 10.131 1.074 1.00 98.25 115 LYS A CA 1
ATOM 864 C C . LYS A 1 115 ? -4.531 8.857 0.241 1.00 98.25 115 LYS A C 1
ATOM 866 O O . LYS A 1 115 ? -3.758 7.970 0.586 1.00 98.25 115 LYS A O 1
ATOM 871 N N . ASP A 1 116 ? -5.216 8.811 -0.898 1.00 98.44 116 ASP A N 1
ATOM 872 C CA . ASP A 1 116 ? -5.088 7.732 -1.882 1.00 98.44 116 ASP A CA 1
ATOM 873 C C . ASP A 1 116 ? -4.737 8.290 -3.278 1.00 98.44 116 ASP A C 1
ATOM 875 O O . ASP A 1 116 ? -5.622 8.750 -4.004 1.00 98.44 116 ASP A O 1
ATOM 879 N N . PRO A 1 117 ? -3.458 8.242 -3.699 1.00 98.38 117 PRO A N 1
ATOM 880 C CA . PRO A 1 117 ? -3.048 8.686 -5.031 1.00 98.38 117 PRO A CA 1
ATOM 881 C C . PRO A 1 117 ? -3.370 7.671 -6.141 1.00 98.38 117 PRO A C 1
ATOM 883 O O . PRO A 1 117 ? -3.145 7.958 -7.315 1.00 98.38 117 PRO A O 1
ATOM 886 N N . THR A 1 118 ? -3.865 6.477 -5.802 1.00 98.62 118 THR A N 1
ATOM 887 C CA . THR A 1 118 ? -4.080 5.368 -6.749 1.00 98.62 118 THR A CA 1
ATOM 888 C C . THR A 1 118 ? -5.451 5.391 -7.415 1.00 98.62 118 THR A C 1
ATOM 890 O O . THR A 1 118 ? -5.691 4.648 -8.374 1.00 98.62 118 THR A O 1
ATOM 893 N N . GLY A 1 119 ? -6.363 6.217 -6.895 1.00 96.31 119 GLY A N 1
ATOM 894 C CA . GLY A 1 119 ? -7.754 6.271 -7.326 1.00 96.31 119 GLY A CA 1
ATOM 895 C C . GLY A 1 119 ? -8.558 5.035 -6.919 1.00 96.31 119 GLY A C 1
ATOM 896 O O . GLY A 1 119 ? -9.449 4.632 -7.672 1.00 96.31 119 GLY A O 1
ATOM 897 N N . GLY A 1 120 ? -8.264 4.415 -5.772 1.00 97.62 120 GLY A N 1
ATOM 898 C CA . GLY A 1 120 ? -8.963 3.233 -5.261 1.00 97.62 120 GLY A CA 1
ATOM 899 C C . GLY A 1 120 ? -8.422 1.904 -5.793 1.00 97.62 120 GLY A C 1
ATOM 900 O O . GLY A 1 120 ? -9.207 0.977 -6.004 1.00 97.62 120 GLY A O 1
ATOM 901 N N . ALA A 1 121 ? -7.132 1.814 -6.121 1.00 98.50 121 ALA A N 1
ATOM 902 C CA . ALA A 1 121 ? -6.543 0.577 -6.625 1.00 98.50 121 ALA A CA 1
ATOM 903 C C . ALA A 1 121 ? -6.550 -0.531 -5.560 1.00 98.50 121 ALA A C 1
ATOM 905 O O . ALA A 1 121 ? -6.405 -0.272 -4.363 1.00 98.50 121 ALA A O 1
ATOM 906 N N . LEU A 1 122 ? -6.687 -1.775 -6.021 1.00 97.88 122 LEU A N 1
ATOM 907 C CA . LEU A 1 122 ? -6.618 -2.987 -5.194 1.00 97.88 122 LEU A CA 1
ATOM 908 C C . LEU A 1 122 ? -5.373 -3.823 -5.499 1.00 97.88 122 LEU A C 1
ATOM 910 O O . LEU A 1 122 ? -5.027 -4.740 -4.749 1.00 97.88 122 LEU A O 1
ATOM 914 N N . TYR A 1 123 ? -4.691 -3.510 -6.596 1.00 97.12 123 TYR A N 1
ATOM 915 C CA . TYR A 1 123 ? -3.524 -4.229 -7.073 1.00 97.12 123 TYR A CA 1
ATOM 916 C C . TYR A 1 123 ? -2.474 -3.247 -7.583 1.00 97.12 123 TYR A C 1
ATOM 918 O O . TYR A 1 123 ? -2.798 -2.129 -7.987 1.00 97.12 123 TYR A O 1
ATOM 926 N N . TYR A 1 124 ? -1.223 -3.689 -7.608 1.00 97.19 124 TYR A N 1
ATOM 927 C CA . TYR A 1 124 ? -0.144 -3.019 -8.315 1.00 97.19 124 TYR A CA 1
ATOM 928 C C . TYR A 1 124 ? 0.845 -4.050 -8.850 1.00 97.19 124 TYR A C 1
ATOM 930 O O . TYR A 1 124 ? 0.852 -5.202 -8.414 1.00 97.19 124 TYR A O 1
ATOM 938 N N . PHE A 1 125 ? 1.652 -3.651 -9.825 1.00 95.62 125 PHE A N 1
ATOM 939 C CA . PHE A 1 125 ? 2.702 -4.490 -10.388 1.00 95.62 125 PHE A CA 1
ATOM 940 C C . PHE A 1 125 ? 3.803 -3.645 -11.023 1.00 95.62 125 PHE A C 1
ATOM 942 O O . PHE A 1 125 ? 3.562 -2.527 -11.482 1.00 95.62 125 PHE A O 1
ATOM 949 N N . ASN A 1 126 ? 5.016 -4.193 -11.082 1.00 95.31 126 ASN A N 1
ATOM 950 C CA . ASN A 1 126 ? 6.093 -3.609 -11.869 1.00 95.31 126 ASN A CA 1
ATOM 951 C C . ASN A 1 126 ? 5.976 -4.099 -13.329 1.00 95.31 126 ASN A C 1
ATOM 953 O O . ASN A 1 126 ? 6.148 -5.294 -13.578 1.00 95.31 126 ASN A O 1
ATOM 957 N N . PRO A 1 127 ? 5.707 -3.220 -14.314 1.00 95.69 127 PRO A N 1
ATOM 958 C CA . PRO A 1 127 ? 5.533 -3.626 -15.708 1.00 95.69 127 PRO A CA 1
ATOM 959 C C . PRO A 1 127 ? 6.806 -4.201 -16.345 1.00 95.69 127 PRO A C 1
ATOM 961 O O . PRO A 1 127 ? 6.714 -4.833 -17.390 1.00 95.69 127 PRO A O 1
ATOM 964 N N . GLN A 1 128 ? 7.984 -3.995 -15.743 1.00 95.50 128 GLN A N 1
ATOM 965 C CA . GLN A 1 128 ? 9.245 -4.562 -16.231 1.00 95.50 128 GLN A CA 1
ATOM 966 C C . GLN A 1 128 ? 9.421 -6.039 -15.856 1.00 95.50 128 GLN A C 1
ATOM 968 O O . GLN A 1 128 ? 10.173 -6.740 -16.525 1.00 95.50 128 GLN A O 1
ATOM 973 N N . THR A 1 129 ? 8.757 -6.516 -14.797 1.00 92.00 129 THR A N 1
ATOM 974 C CA . THR A 1 129 ? 8.948 -7.880 -14.269 1.00 92.00 129 THR A CA 1
ATOM 975 C C . THR A 1 129 ? 7.666 -8.711 -14.243 1.00 92.00 129 THR A C 1
ATOM 977 O O . THR A 1 129 ? 7.728 -9.934 -14.138 1.00 92.00 129 THR A O 1
ATOM 980 N N . ALA A 1 130 ? 6.491 -8.084 -14.347 1.00 92.88 130 ALA A N 1
ATOM 981 C CA . ALA A 1 130 ? 5.213 -8.775 -14.249 1.00 92.88 130 ALA A CA 1
ATOM 982 C C . ALA A 1 130 ? 4.915 -9.657 -15.472 1.00 92.88 130 ALA A C 1
ATOM 984 O O . ALA A 1 130 ? 4.706 -9.168 -16.582 1.00 92.88 130 ALA A O 1
ATOM 985 N N . THR A 1 131 ? 4.777 -10.963 -15.240 1.00 93.19 131 THR A N 1
ATOM 986 C CA . THR A 1 131 ? 4.468 -11.969 -16.274 1.00 93.19 131 THR A CA 1
ATOM 987 C C . THR A 1 131 ? 3.016 -12.463 -16.249 1.00 93.19 131 THR A C 1
ATOM 989 O O . THR A 1 131 ? 2.558 -13.114 -17.188 1.00 93.19 131 THR A O 1
ATOM 992 N N . SER A 1 132 ? 2.254 -12.158 -15.193 1.00 93.81 132 SER A N 1
ATOM 993 C CA . SER A 1 132 ? 0.877 -12.641 -15.031 1.00 93.81 132 SER A CA 1
ATOM 994 C C . SER A 1 132 ? -0.083 -11.987 -16.030 1.00 93.81 132 SER A C 1
ATOM 996 O O . SER A 1 132 ? -0.394 -10.804 -15.922 1.00 93.81 132 SER A O 1
ATOM 998 N N . LYS A 1 133 ? -0.649 -12.758 -16.967 1.00 95.75 133 LYS A N 1
ATOM 999 C CA . LYS A 1 133 ? -1.675 -12.244 -17.902 1.00 95.75 133 LYS A CA 1
ATOM 1000 C C . LYS A 1 133 ? -2.884 -11.643 -17.177 1.00 95.75 133 LYS A C 1
ATOM 1002 O O . LYS A 1 133 ? -3.473 -10.675 -17.649 1.00 95.75 133 LYS A O 1
ATOM 1007 N N . TRP A 1 134 ? -3.234 -12.198 -16.016 1.00 96.19 134 TRP A N 1
ATOM 1008 C CA . TRP A 1 134 ? -4.352 -11.715 -15.214 1.00 96.19 134 TRP A CA 1
ATOM 1009 C C . TRP A 1 134 ? -4.116 -10.292 -14.695 1.00 96.19 134 TRP A C 1
ATOM 1011 O O . TRP A 1 134 ? -5.028 -9.473 -14.796 1.00 96.19 134 TRP A O 1
ATOM 1021 N N . ILE A 1 135 ? -2.909 -9.953 -14.211 1.00 95.56 135 ILE A N 1
ATOM 1022 C CA . ILE A 1 135 ? -2.670 -8.595 -13.692 1.00 95.56 135 ILE A CA 1
ATOM 1023 C C . ILE A 1 135 ? -2.711 -7.548 -14.811 1.00 95.56 135 ILE A C 1
ATOM 1025 O O . ILE A 1 135 ? -3.284 -6.477 -14.630 1.00 95.56 135 ILE A O 1
ATOM 1029 N N . TRP A 1 136 ? -2.219 -7.901 -16.003 1.00 96.56 136 TRP A N 1
ATOM 1030 C CA . TRP A 1 136 ? -2.289 -7.048 -17.193 1.00 96.56 136 TRP A CA 1
ATOM 1031 C C . TRP A 1 136 ? -3.719 -6.821 -17.702 1.00 96.56 136 TRP A C 1
ATOM 1033 O O . TRP A 1 136 ? -3.972 -5.813 -18.357 1.00 96.56 136 TRP A O 1
ATOM 1043 N N . SER A 1 137 ? -4.660 -7.714 -17.374 1.00 97.56 137 SER A N 1
ATOM 1044 C CA . SER A 1 137 ? -6.082 -7.562 -17.719 1.00 97.56 137 SER A CA 1
ATOM 1045 C C . SER A 1 137 ? -6.855 -6.617 -16.789 1.00 97.56 137 SER A C 1
ATOM 1047 O O . SER A 1 137 ? -7.983 -6.231 -17.103 1.00 97.56 137 SER A O 1
ATOM 1049 N N . ARG A 1 138 ? -6.284 -6.252 -15.631 1.00 97.69 138 ARG A N 1
ATOM 1050 C CA . ARG A 1 138 ? -6.929 -5.344 -14.672 1.00 97.69 138 ARG A CA 1
ATOM 1051 C C . ARG A 1 138 ? -6.997 -3.925 -15.226 1.00 97.69 138 ARG A C 1
ATOM 1053 O O . ARG A 1 138 ? -6.140 -3.500 -16.003 1.00 97.69 138 ARG A O 1
ATOM 1060 N N . LYS A 1 139 ? -7.995 -3.154 -14.785 1.00 97.81 139 LYS A N 1
ATOM 1061 C CA . LYS A 1 139 ? -8.130 -1.756 -15.207 1.00 97.81 139 LYS A CA 1
ATOM 1062 C C . LYS A 1 139 ? -7.031 -0.932 -14.542 1.00 97.81 139 LYS A C 1
ATOM 1064 O O . LYS A 1 139 ? -7.121 -0.639 -13.351 1.00 97.81 139 LYS A O 1
ATOM 1069 N N . GLN A 1 140 ? -6.013 -0.559 -15.309 1.00 98.12 140 GLN A N 1
ATOM 1070 C CA . GLN A 1 140 ? -4.912 0.281 -14.838 1.00 98.12 140 GLN A CA 1
ATOM 1071 C C . GLN A 1 140 ? -5.436 1.682 -14.489 1.00 98.12 140 GLN A C 1
ATOM 1073 O O . GLN A 1 140 ? -6.226 2.256 -15.242 1.00 98.12 140 GLN A O 1
ATOM 1078 N N . THR A 1 141 ? -5.034 2.216 -13.337 1.00 98.06 141 THR A N 1
ATOM 1079 C CA . THR A 1 141 ? -5.478 3.528 -12.845 1.00 98.06 141 THR A CA 1
ATOM 1080 C C . THR A 1 141 ? -4.401 4.588 -13.017 1.00 98.06 141 THR A C 1
ATOM 1082 O O . THR A 1 141 ? -4.673 5.648 -13.573 1.00 98.06 141 THR A O 1
ATOM 1085 N N . ILE A 1 142 ? -3.181 4.306 -12.560 1.00 98.44 142 ILE A N 1
ATOM 1086 C CA . ILE A 1 142 ? -2.057 5.242 -12.597 1.00 98.44 142 ILE A CA 1
ATOM 1087 C C . ILE A 1 142 ? -0.729 4.489 -12.506 1.00 98.44 142 ILE A C 1
ATOM 1089 O O . ILE A 1 142 ? -0.661 3.395 -11.946 1.00 98.44 142 ILE A O 1
ATOM 1093 N N . LYS A 1 143 ? 0.343 5.091 -13.025 1.00 98.38 143 LYS A N 1
ATOM 1094 C CA . LYS A 1 143 ? 1.719 4.660 -12.768 1.00 98.38 143 LYS A CA 1
ATOM 1095 C C . LYS A 1 143 ? 2.402 5.653 -11.831 1.00 98.38 143 LYS A C 1
ATOM 1097 O O . LYS A 1 143 ? 2.443 6.842 -12.135 1.00 98.38 143 LYS A O 1
ATOM 1102 N N . ILE A 1 144 ? 2.955 5.168 -10.723 1.00 98.38 144 ILE A N 1
ATOM 1103 C CA . ILE A 1 144 ? 3.741 5.966 -9.773 1.00 98.38 144 ILE A CA 1
ATOM 1104 C C . ILE A 1 144 ? 5.059 5.233 -9.543 1.00 98.38 144 ILE A C 1
ATOM 1106 O O . ILE A 1 144 ? 5.064 4.075 -9.127 1.00 98.38 144 ILE A O 1
ATOM 1110 N N . GLY A 1 145 ? 6.170 5.904 -9.859 1.00 97.19 145 GLY A N 1
ATOM 1111 C CA . GLY A 1 145 ? 7.493 5.286 -9.837 1.00 97.19 145 GLY A CA 1
ATOM 1112 C C . GLY A 1 145 ? 7.547 4.044 -10.731 1.00 97.19 145 GLY A C 1
ATOM 1113 O O . GLY A 1 145 ? 7.212 4.106 -11.923 1.00 97.19 145 GLY A O 1
ATOM 1114 N N . ARG A 1 146 ? 7.958 2.908 -10.165 1.00 97.06 146 ARG A N 1
ATOM 1115 C CA . ARG A 1 146 ? 8.063 1.633 -10.894 1.00 97.06 146 ARG A CA 1
ATOM 1116 C C . ARG A 1 146 ? 6.767 0.824 -10.908 1.00 97.06 146 ARG A C 1
ATOM 1118 O O . ARG A 1 146 ? 6.722 -0.189 -11.599 1.00 97.06 146 ARG A O 1
ATOM 1125 N N . HIS A 1 147 ? 5.715 1.253 -10.213 1.00 97.75 147 HIS A N 1
ATOM 1126 C CA . HIS A 1 147 ? 4.467 0.495 -10.110 1.00 97.75 147 HIS A CA 1
ATOM 1127 C C . HIS A 1 147 ? 3.347 1.066 -10.975 1.00 97.75 147 HIS A C 1
ATOM 1129 O O . HIS A 1 147 ? 3.087 2.269 -10.975 1.00 97.75 147 HIS A O 1
ATOM 1135 N N . ILE A 1 148 ? 2.647 0.177 -11.680 1.00 98.38 148 ILE A N 1
ATOM 1136 C CA . ILE A 1 148 ? 1.311 0.435 -12.221 1.00 98.38 148 ILE A CA 1
ATOM 1137 C C . ILE A 1 148 ? 0.297 -0.063 -11.197 1.00 98.38 148 ILE A C 1
ATOM 1139 O O . ILE A 1 148 ? 0.364 -1.216 -10.780 1.00 98.38 148 ILE A O 1
ATOM 1143 N N . PHE A 1 149 ? -0.643 0.797 -10.822 1.00 98.50 149 PHE A N 1
ATOM 1144 C CA . PHE A 1 149 ? -1.759 0.503 -9.929 1.00 98.50 149 PHE A CA 1
ATOM 1145 C C . PHE A 1 149 ? -3.006 0.158 -10.747 1.00 98.50 149 PHE A C 1
ATOM 1147 O O . PHE A 1 149 ? -3.200 0.685 -11.846 1.00 98.50 149 PHE A O 1
ATOM 1154 N N . ALA A 1 150 ? -3.841 -0.754 -10.246 1.00 98.19 150 ALA A N 1
ATOM 1155 C CA . ALA A 1 150 ? -4.993 -1.264 -10.982 1.00 98.19 150 ALA A CA 1
ATOM 1156 C C . ALA A 1 150 ? -6.171 -1.678 -10.084 1.00 98.19 150 ALA A C 1
ATOM 1158 O O . ALA A 1 150 ? -6.012 -1.985 -8.896 1.00 98.19 150 ALA A O 1
ATOM 1159 N N . LYS A 1 151 ? -7.364 -1.703 -10.688 1.00 94.44 151 LYS A N 1
ATOM 1160 C CA . LYS A 1 151 ? -8.618 -2.182 -10.094 1.00 94.44 151 LYS A CA 1
ATOM 1161 C C . LYS A 1 151 ? -9.010 -3.546 -10.599 1.00 94.44 151 LYS A C 1
ATOM 1163 O O . LYS A 1 151 ? -8.860 -3.854 -11.803 1.00 94.44 151 LYS A O 1
#

Organism: NCBI:txid2509456

Foldseek 3Di:
DDDDDDDDPDDPPVVVVVVVVVVVLPDDPQFDDDDPVLLQQQLLQLCQQAPVFPLLSSLQSLLLLVLQLVDPPHPVGSVRCSPPPPSGPCVVVVSSPPGGDPSSSVSNVCVRNPDHPQVSFNDKDQPVPDPDPVVVPFAFRDDGGRITTGD

Secondary structure (DSSP, 8-state):
---------PPPHHHHHHHHHHHHTTS-TTS----HHHHHHHHHHHHHHHTTS-HHHHHHHHHHHHHHHHSTTS-SSHHHHHTSTTS-HHHHTSGGGSPP-HHHHHHHHHHHTT--TTSS-SEEE-TTT---HHHHTS-EEEEETTEEEE-

pLDDT: mean 81.48, std 22.11, range [31.91, 98.75]

Sequence (151 aa):
MERITKLKKSKPVHAAVQTAVVKQAKQSNAGIAVSERELNLLARIIYAESRGEPMLGQIAVAAVVLNRVQAKGFPKTIEGVIEQPRAFTAVDDGQYNLQPDSAAYEAAIEALKGKDPTGGALYYFNPQTATSKWIWSRKQTIKIGRHIFAK

InterPro domains:
  IPR011105 Cell wall hydrolase, SleB [PF07486] (52-150)
  IPR042047 Cell wall hydrolase SleB, domain 1 [G3DSA:1.10.10.2520] (36-115)

Radius of gyration: 18.92 Å; Cα contacts (8 Å, |Δi|>4): 198; chains: 1; bounding box: 50×39×67 Å